Protein AF-A0A0V0JBL0-F1 (afdb_monomer_lite)

Radius of gyration: 22.4 Å; chains: 1; bounding box: 47×44×66 Å

Organism: Schistocephalus solidus (NCBI:txid70667)

Sequence (180 aa):
MFPPGEEKKLLSTQGHLPPDIRDRQFAFQDEDSDLPRCYCFDQFPGQAVFVPSGWYHEVLNLTDCVSINHNWINACNVTLVWNHLRQQLREVKTSTDDVKSTPGWAEACQDCLKAWEGWNYAEFFLLLKYVLLSRWMRLSGEGLREKLPQTALSSGAGLTSFRILELQVDTLLSDLAKGF

InterPro domains:
  IPR003347 JmjC domain [PF02373] (37-72)
  IPR003347 JmjC domain [PS51184] (1-89)
  IPR050910 JMJD6 family arginine demethylases/lysyl-hydroxylases [PTHR12480] (36-115)

pLDDT: mean 81.81, std 17.75, range [38.0, 98.25]

Secondary structure (DSSP, 8-state):
-B-TTGGGGG--TTSPPPS--TT---BPTT---SS-B----PPPTT------TT-B-----SSS----------TTTHHHHHHHHHHHHHHHHHHTGGGTTSTTHHHHHHHHHHHHHS--HHHHHHHHHHHHHHHHTTS-HHHHHHHS--------SSS-HHHHHHHHHHHHHHHHHT--

Foldseek 3Di:
DADAPLQQLQADPVRDHDPDCPPADADDPPDDDSHRHDDDDDDDPPDDDDDDPRDDDDDDDPDDDDDDDDDDDDPVCLVVVVVVLVVQLVVLCVVCVVVVVDPCVSVVSQVVSCVVVVHGPVRSVVVVVCCCCVPQVVDDPVRNVVPQPPDDDPPDDPPDPVVVVVVVVVVVVVVVVVVD

Structure (mmCIF, N/CA/C/O backbone):
data_AF-A0A0V0JBL0-F1
#
_entry.id   AF-A0A0V0JBL0-F1
#
loop_
_atom_site.group_PDB
_atom_site.id
_atom_site.type_symbol
_atom_site.label_atom_id
_atom_site.label_alt_id
_atom_site.label_comp_id
_atom_site.label_asym_id
_atom_site.label_entity_id
_atom_site.label_seq_id
_atom_site.pdbx_PDB_ins_code
_atom_site.Cartn_x
_atom_site.Cartn_y
_atom_site.Cartn_z
_atom_site.occupancy
_atom_site.B_iso_or_equiv
_atom_site.auth_seq_id
_atom_site.auth_comp_id
_atom_site.auth_asym_id
_atom_site.auth_atom_id
_atom_site.pdbx_PDB_model_num
ATOM 1 N N . MET A 1 1 ? 6.484 2.309 -13.687 1.00 92.38 1 MET A N 1
ATOM 2 C CA . MET A 1 1 ? 6.172 2.686 -12.288 1.00 92.38 1 MET A CA 1
ATOM 3 C C . MET A 1 1 ? 6.272 4.193 -12.120 1.00 92.38 1 MET A C 1
ATOM 5 O O . MET A 1 1 ? 7.112 4.812 -12.763 1.00 92.38 1 MET A O 1
ATOM 9 N N . PHE A 1 2 ? 5.417 4.771 -11.283 1.00 93.19 2 PHE A N 1
ATOM 10 C CA . PHE A 1 2 ? 5.211 6.212 -11.151 1.00 93.19 2 PHE A CA 1
ATOM 11 C C . PHE A 1 2 ? 5.554 6.665 -9.729 1.00 93.19 2 PHE A C 1
ATOM 13 O O . PHE A 1 2 ? 5.109 6.022 -8.770 1.00 93.19 2 PHE A O 1
ATOM 20 N N . PRO A 1 3 ? 6.317 7.761 -9.570 1.00 92.88 3 PRO A N 1
ATOM 21 C CA . PRO A 1 3 ? 6.453 8.426 -8.283 1.00 92.88 3 PRO A CA 1
ATOM 22 C C . PRO A 1 3 ? 5.082 8.799 -7.703 1.00 92.88 3 PRO A C 1
ATOM 24 O O . PRO A 1 3 ? 4.169 9.094 -8.476 1.00 92.88 3 PRO A O 1
ATOM 27 N N . PRO A 1 4 ? 4.932 8.855 -6.368 1.00 92.69 4 PRO A N 1
ATOM 28 C CA . PRO A 1 4 ? 3.658 9.183 -5.746 1.00 92.69 4 PRO A CA 1
ATOM 29 C C . PRO A 1 4 ? 3.120 10.527 -6.247 1.00 92.69 4 PRO A C 1
ATOM 31 O O . PRO A 1 4 ? 3.785 11.556 -6.123 1.00 92.69 4 PRO A O 1
ATOM 34 N N . GLY A 1 5 ? 1.903 10.519 -6.780 1.00 90.69 5 GLY A N 1
ATOM 35 C CA . GLY A 1 5 ? 1.223 11.675 -7.350 1.00 90.69 5 GLY A CA 1
ATOM 36 C C . GLY A 1 5 ? 1.312 11.776 -8.873 1.00 90.69 5 GLY A C 1
ATOM 37 O O . GLY A 1 5 ? 0.419 12.383 -9.463 1.00 90.69 5 GLY A O 1
ATOM 38 N N . GLU A 1 6 ? 2.307 11.168 -9.526 1.00 91.75 6 GLU A N 1
ATOM 39 C CA . GLU A 1 6 ? 2.413 11.185 -10.994 1.00 91.75 6 GLU A CA 1
ATOM 40 C C . GLU A 1 6 ? 1.304 10.355 -11.647 1.00 91.75 6 GLU A C 1
ATOM 42 O O . GLU A 1 6 ? 0.813 10.713 -12.716 1.00 91.75 6 GLU A O 1
ATOM 47 N N . GLU A 1 7 ? 0.814 9.312 -10.971 1.00 91.56 7 GLU A N 1
ATOM 48 C CA . GLU A 1 7 ? -0.339 8.535 -11.427 1.00 91.56 7 GLU A CA 1
ATOM 49 C C . GLU A 1 7 ? -1.605 9.386 -11.569 1.00 91.56 7 GLU A C 1
ATOM 51 O O . GLU A 1 7 ? -2.472 9.078 -12.383 1.00 91.56 7 GLU A O 1
ATOM 56 N N . LYS A 1 8 ? -1.714 10.506 -10.842 1.00 91.38 8 LYS A N 1
ATOM 57 C CA . LYS A 1 8 ? -2.891 11.382 -10.919 1.00 91.38 8 LYS A CA 1
ATOM 58 C C . LYS A 1 8 ? -3.041 12.043 -12.286 1.00 91.38 8 LYS A C 1
ATOM 60 O O . LYS A 1 8 ? -4.160 12.351 -12.684 1.00 91.38 8 LYS A O 1
ATOM 65 N N . LYS A 1 9 ? -1.942 12.213 -13.025 1.00 90.81 9 LYS A N 1
ATOM 66 C CA . LYS A 1 9 ? -1.955 12.725 -14.404 1.00 90.81 9 LYS A CA 1
ATOM 67 C C . LYS A 1 9 ? -2.540 11.712 -15.399 1.00 90.81 9 LYS A C 1
ATOM 69 O O . LYS A 1 9 ? -2.870 12.081 -16.520 1.00 90.81 9 LYS A O 1
ATOM 74 N N . LEU A 1 10 ? -2.693 10.443 -15.000 1.00 88.75 10 LEU A N 1
ATOM 75 C CA . LEU A 1 10 ? -3.352 9.405 -15.800 1.00 88.75 10 LEU A CA 1
ATOM 76 C C . LEU A 1 10 ? -4.866 9.345 -15.578 1.00 88.75 10 LEU A C 1
ATOM 78 O O . LEU A 1 10 ? -5.546 8.617 -16.302 1.00 88.75 10 LEU A O 1
ATOM 82 N N . LEU A 1 11 ? -5.401 10.055 -14.580 1.00 88.12 11 LEU A N 1
ATOM 83 C CA . LEU A 1 11 ? -6.817 9.968 -14.242 1.00 88.12 11 LEU A CA 1
ATOM 84 C C . LEU A 1 11 ? -7.680 10.434 -15.415 1.00 88.12 11 LEU A C 1
ATOM 86 O O . LEU A 1 11 ? -7.487 11.505 -15.989 1.00 88.12 11 LEU A O 1
ATOM 90 N N . SER A 1 12 ? -8.672 9.616 -15.751 1.00 82.50 12 SER A N 1
ATOM 91 C CA . SER A 1 12 ? -9.733 9.996 -16.678 1.00 82.50 12 SER A CA 1
ATOM 92 C C . SER A 1 12 ? -10.563 11.163 -16.129 1.00 82.50 12 SER A C 1
ATOM 94 O O . SER A 1 12 ? -10.520 11.484 -14.941 1.00 82.50 12 SER A O 1
ATOM 96 N N . THR A 1 13 ? -11.413 11.751 -16.973 1.00 78.94 13 THR A N 1
ATOM 97 C CA . THR A 1 13 ? -12.409 12.757 -16.552 1.00 78.94 13 THR A CA 1
ATOM 98 C C . THR A 1 13 ? -13.362 12.251 -15.465 1.00 78.94 13 THR A C 1
ATOM 100 O O . THR A 1 13 ? -13.964 13.051 -14.756 1.00 78.94 13 THR A O 1
ATOM 103 N N . GLN A 1 14 ? -13.485 10.930 -15.319 1.00 80.81 14 GLN A N 1
ATOM 104 C CA . GLN A 1 14 ? -14.286 10.254 -14.297 1.00 80.81 14 GLN A CA 1
ATOM 105 C C . GLN A 1 14 ? -13.482 9.941 -13.021 1.00 80.81 14 GLN A C 1
ATOM 107 O O . GLN A 1 14 ? -14.031 9.384 -12.079 1.00 80.81 14 GLN A O 1
ATOM 112 N N . GLY A 1 15 ? -12.191 10.292 -12.967 1.00 83.75 15 GLY A N 1
ATOM 113 C CA . GLY A 1 15 ? -11.337 10.087 -11.795 1.00 83.75 15 GLY A CA 1
ATOM 114 C C . GLY A 1 15 ? -10.809 8.660 -11.629 1.00 83.75 15 GLY A C 1
ATOM 115 O O . GLY A 1 15 ? -10.331 8.313 -10.553 1.00 83.75 15 GLY A O 1
ATOM 116 N N . HIS A 1 16 ? -10.879 7.830 -12.672 1.00 84.81 16 HIS A N 1
ATOM 117 C CA . HIS A 1 16 ? -10.327 6.473 -12.659 1.00 84.81 16 HIS A CA 1
ATOM 118 C C . HIS A 1 16 ? -8.987 6.405 -13.385 1.00 84.81 16 HIS A C 1
ATOM 120 O O . HIS A 1 16 ? -8.830 7.023 -14.444 1.00 84.81 16 HIS A O 1
ATOM 126 N N . LEU A 1 17 ? -8.058 5.621 -12.832 1.00 87.75 17 LEU A N 1
ATOM 127 C CA . LEU A 1 17 ? -6.836 5.220 -13.523 1.00 87.75 17 LEU A CA 1
ATOM 128 C C . LEU A 1 17 ? -7.190 4.288 -14.694 1.00 87.75 17 LEU A C 1
ATOM 130 O O . LEU A 1 17 ? -8.137 3.502 -14.580 1.00 87.75 17 LEU A O 1
ATOM 134 N N . PRO A 1 18 ? -6.471 4.370 -15.826 1.00 88.44 18 PRO A N 1
ATOM 135 C CA . PRO A 1 18 ? -6.646 3.421 -16.913 1.00 88.44 18 PRO A CA 1
ATOM 136 C C . PRO A 1 18 ? -6.241 2.012 -16.446 1.00 88.44 18 PRO A C 1
ATOM 138 O O . PRO A 1 18 ? -5.322 1.890 -15.644 1.00 88.44 18 PRO A O 1
ATOM 141 N N . PRO A 1 19 ? -6.893 0.951 -16.949 1.00 87.06 19 PRO A N 1
ATOM 142 C CA . PRO A 1 19 ? -6.541 -0.429 -16.602 1.00 87.06 19 PRO A CA 1
ATOM 143 C C . PRO A 1 19 ? -5.244 -0.916 -17.268 1.00 87.06 19 PRO A C 1
ATOM 145 O O . PRO A 1 19 ? -4.756 -1.990 -16.935 1.00 87.06 19 PRO A O 1
ATOM 148 N N . ASP A 1 20 ? -4.762 -0.175 -18.267 1.00 89.44 20 ASP A N 1
ATOM 149 C CA . ASP A 1 20 ? -3.563 -0.475 -19.036 1.00 89.44 20 ASP A CA 1
ATOM 150 C C . ASP A 1 20 ? -2.920 0.841 -19.482 1.00 89.44 20 ASP A C 1
ATOM 152 O O . ASP A 1 20 ? -3.574 1.710 -20.080 1.00 89.44 20 ASP A O 1
ATOM 156 N N . ILE A 1 21 ? -1.638 0.997 -19.169 1.00 89.50 21 ILE A N 1
ATOM 157 C CA . ILE A 1 21 ? -0.865 2.199 -19.485 1.00 89.50 21 ILE A CA 1
ATOM 158 C C . ILE A 1 21 ? -0.003 2.067 -20.749 1.00 89.50 21 ILE A C 1
ATOM 160 O O . ILE A 1 21 ? 0.692 3.023 -21.085 1.00 89.50 21 ILE A O 1
ATOM 164 N N . ARG A 1 22 ? -0.008 0.930 -21.458 1.00 86.44 22 ARG A N 1
ATOM 165 C CA . ARG A 1 22 ? 0.920 0.666 -22.580 1.00 86.44 22 ARG A CA 1
ATOM 166 C C . ARG A 1 22 ? 0.795 1.651 -23.741 1.00 86.44 22 ARG A C 1
ATOM 168 O O . ARG A 1 22 ? 1.807 2.029 -24.319 1.00 86.44 22 ARG A O 1
ATOM 175 N N . ASP A 1 23 ? -0.419 2.111 -24.032 1.00 85.56 23 ASP A N 1
ATOM 176 C CA . ASP A 1 23 ? -0.683 3.080 -25.106 1.00 85.56 23 ASP A CA 1
ATOM 177 C C . ASP A 1 23 ? -0.543 4.543 -24.643 1.00 85.56 23 ASP A C 1
ATOM 179 O O . ASP A 1 23 ? -0.917 5.479 -25.357 1.00 85.56 23 ASP A O 1
ATOM 183 N N . ARG A 1 24 ? -0.055 4.773 -23.416 1.00 86.25 24 ARG A N 1
ATOM 184 C CA . ARG A 1 24 ? 0.094 6.113 -22.841 1.00 86.25 24 ARG A CA 1
ATOM 185 C C . ARG A 1 24 ? 1.468 6.691 -23.145 1.00 86.25 24 ARG A C 1
ATOM 187 O O . ARG A 1 24 ? 2.474 5.993 -23.214 1.00 86.25 24 ARG A O 1
ATOM 194 N N . GLN A 1 25 ? 1.485 8.009 -23.304 1.00 87.12 25 GLN A N 1
ATOM 195 C CA . GLN A 1 25 ? 2.714 8.774 -23.455 1.00 87.12 25 GLN A CA 1
ATOM 196 C C . GLN A 1 25 ? 3.219 9.197 -22.078 1.00 87.12 25 GLN A C 1
ATOM 198 O O . GLN A 1 25 ? 2.433 9.578 -21.208 1.00 87.12 25 GLN A O 1
ATOM 203 N N . PHE A 1 26 ? 4.535 9.141 -21.902 1.00 89.00 26 PHE A N 1
ATOM 204 C CA . PHE A 1 26 ? 5.210 9.485 -20.657 1.00 89.00 26 PHE A CA 1
ATOM 205 C C . PHE A 1 26 ? 6.259 10.556 -20.918 1.00 89.00 26 PHE A C 1
ATOM 207 O O . PHE A 1 26 ? 6.844 10.605 -22.000 1.00 89.00 26 PHE A O 1
ATOM 214 N N . ALA A 1 27 ? 6.498 11.401 -19.919 1.00 85.31 27 ALA A N 1
ATOM 215 C CA . ALA A 1 27 ? 7.580 12.373 -19.979 1.00 85.31 27 ALA A CA 1
ATOM 216 C C . ALA A 1 27 ? 8.943 11.661 -19.942 1.00 85.31 27 ALA A C 1
ATOM 218 O O . ALA A 1 27 ? 9.126 10.703 -19.180 1.00 85.31 27 ALA A O 1
ATOM 219 N N . PHE A 1 28 ? 9.907 12.154 -20.726 1.00 71.38 28 PHE A N 1
ATOM 220 C CA . PHE A 1 28 ? 11.306 11.758 -20.582 1.00 71.38 28 PHE A CA 1
ATOM 221 C C . PHE A 1 28 ? 11.897 12.363 -19.298 1.00 71.38 28 PHE A C 1
ATOM 223 O O . PHE A 1 28 ? 11.389 13.347 -18.758 1.00 71.38 28 PHE A O 1
ATOM 230 N N . GLN A 1 29 ? 12.934 11.718 -18.758 1.00 68.75 29 GLN A N 1
ATOM 231 C CA . GLN A 1 29 ? 13.511 12.084 -17.461 1.00 68.75 29 GLN A CA 1
ATOM 232 C C . GLN A 1 29 ? 13.930 13.566 -17.434 1.00 68.75 29 GLN A C 1
ATOM 234 O O . GLN A 1 29 ? 14.603 14.037 -18.344 1.00 68.75 29 GLN A O 1
ATOM 239 N N . ASP A 1 30 ? 13.522 14.262 -16.369 1.00 68.56 30 ASP A N 1
ATOM 240 C CA . ASP A 1 30 ? 13.843 15.661 -16.039 1.00 68.56 30 ASP A CA 1
ATOM 241 C C . ASP A 1 30 ? 13.237 16.771 -16.923 1.00 68.56 30 ASP A C 1
ATOM 243 O O . ASP A 1 30 ? 13.569 17.942 -16.741 1.00 68.56 30 ASP A O 1
ATOM 247 N N . GLU A 1 31 ? 12.272 16.452 -17.791 1.00 69.75 31 GLU A N 1
ATOM 248 C CA . GLU A 1 31 ? 11.461 17.466 -18.479 1.00 69.75 31 GLU A CA 1
ATOM 249 C C . GLU A 1 31 ? 10.258 17.911 -17.629 1.00 69.75 31 GLU A C 1
ATOM 251 O O . GLU A 1 31 ? 9.577 17.094 -16.996 1.00 69.75 31 GLU A O 1
ATOM 256 N N . ASP A 1 32 ? 9.985 19.219 -17.618 1.00 75.75 32 ASP A N 1
ATOM 257 C CA . ASP A 1 32 ? 8.735 19.763 -17.082 1.00 75.75 32 ASP A CA 1
ATOM 258 C C . ASP A 1 32 ? 7.626 19.536 -18.118 1.00 75.75 32 ASP A C 1
ATOM 260 O O . ASP A 1 32 ? 7.669 20.079 -19.224 1.00 75.75 32 ASP A O 1
ATOM 264 N N . SER A 1 33 ? 6.685 18.648 -17.799 1.00 81.69 33 SER A N 1
ATOM 265 C CA . SER A 1 33 ? 5.665 18.166 -18.730 1.00 81.69 33 SER A CA 1
ATOM 266 C C . SER A 1 33 ? 4.367 17.815 -18.006 1.00 81.69 33 SER A C 1
ATOM 268 O O . SER A 1 33 ? 4.374 17.253 -16.903 1.00 81.69 33 SER A O 1
ATOM 270 N N . ASP A 1 34 ? 3.245 18.073 -18.682 1.00 85.06 34 ASP A N 1
ATOM 271 C CA . ASP A 1 34 ? 1.917 17.601 -18.276 1.00 85.06 34 ASP A CA 1
ATOM 272 C C . ASP A 1 34 ? 1.790 16.072 -18.378 1.00 85.06 34 ASP A C 1
ATOM 274 O O . ASP A 1 34 ? 0.897 15.475 -17.773 1.00 85.06 34 ASP A O 1
ATOM 278 N N . LEU A 1 35 ? 2.692 15.416 -19.118 1.00 88.31 35 LEU A N 1
ATOM 279 C CA . LEU A 1 35 ? 2.738 13.963 -19.190 1.00 88.31 35 LEU A CA 1
ATOM 280 C C . LEU A 1 35 ? 3.243 13.362 -17.866 1.00 88.31 35 LEU A C 1
ATOM 282 O O . LEU A 1 35 ? 4.118 13.927 -17.202 1.00 88.31 35 LEU A O 1
ATOM 286 N N . PRO A 1 36 ? 2.726 12.188 -17.470 1.00 89.69 36 PRO A N 1
ATOM 287 C CA . PRO A 1 36 ? 3.201 11.509 -16.278 1.00 89.69 36 PRO A CA 1
ATOM 288 C C . PRO A 1 36 ? 4.631 11.008 -16.456 1.00 89.69 36 PRO A C 1
ATOM 290 O O . PRO A 1 36 ? 4.981 10.394 -17.468 1.00 89.69 36 PRO A O 1
ATOM 293 N N . ARG A 1 37 ? 5.451 11.218 -15.429 1.00 90.25 37 ARG A N 1
ATOM 294 C CA . ARG A 1 37 ? 6.789 10.645 -15.329 1.00 90.25 37 ARG A CA 1
ATOM 295 C C . ARG A 1 37 ? 6.680 9.165 -14.980 1.00 90.25 37 ARG A C 1
ATOM 297 O O . ARG A 1 37 ? 6.244 8.805 -13.886 1.00 90.25 37 ARG A O 1
ATOM 304 N N . CYS A 1 38 ? 7.129 8.313 -15.895 1.00 90.69 38 CYS A N 1
ATOM 305 C CA . CYS A 1 38 ? 7.125 6.866 -15.722 1.00 90.69 38 CYS A CA 1
ATOM 306 C C . CYS A 1 38 ? 8.544 6.301 -15.815 1.00 90.69 38 CYS A C 1
ATOM 308 O O . CYS A 1 38 ? 9.293 6.608 -16.738 1.00 90.69 38 CYS A O 1
ATOM 310 N N . TYR A 1 39 ? 8.897 5.431 -14.873 1.00 90.31 39 TYR A N 1
ATOM 311 C CA . TYR A 1 39 ? 10.100 4.609 -14.935 1.00 90.31 39 TYR A CA 1
ATOM 312 C C . TYR A 1 39 ? 9.719 3.215 -15.437 1.00 90.31 39 TYR A C 1
ATOM 314 O O . TYR A 1 39 ? 9.019 2.475 -14.738 1.00 90.31 39 TYR A O 1
ATOM 322 N N . CYS A 1 40 ? 10.173 2.865 -16.639 1.00 91.44 40 CYS A N 1
ATOM 323 C CA . CYS A 1 40 ? 9.978 1.552 -17.254 1.00 91.44 40 CYS A CA 1
ATOM 324 C C . CYS A 1 40 ? 11.311 0.806 -17.298 1.00 91.44 40 CYS A C 1
ATOM 326 O O . CYS A 1 40 ? 12.325 1.378 -17.695 1.00 91.44 40 CYS A O 1
ATOM 328 N N . PHE A 1 41 ? 11.311 -0.457 -16.886 1.00 92.94 41 PHE A N 1
ATOM 329 C CA . PHE A 1 41 ? 12.485 -1.320 -16.939 1.00 92.94 41 PHE A CA 1
ATOM 330 C C . PHE A 1 41 ? 12.056 -2.786 -16.999 1.00 92.94 41 PHE A C 1
ATOM 332 O O . PHE A 1 41 ? 11.010 -3.152 -16.458 1.00 92.94 41 PHE A O 1
ATOM 339 N N . ASP A 1 42 ? 12.905 -3.611 -17.603 1.00 95.81 42 ASP A N 1
ATOM 340 C CA . ASP A 1 42 ? 12.737 -5.060 -17.623 1.00 95.81 42 ASP A CA 1
ATOM 341 C C . ASP A 1 42 ? 13.443 -5.672 -16.409 1.00 95.81 42 ASP A C 1
ATOM 343 O O . ASP A 1 42 ? 14.605 -5.363 -16.129 1.00 95.81 42 ASP A O 1
ATOM 347 N N . GLN A 1 43 ? 12.744 -6.544 -15.682 1.00 96.12 43 GLN A N 1
ATOM 348 C CA . GLN A 1 43 ? 13.325 -7.327 -14.593 1.00 96.12 43 GLN A CA 1
ATOM 349 C C . GLN A 1 43 ? 13.730 -8.711 -15.112 1.00 96.12 43 GLN A C 1
ATOM 351 O O . GLN A 1 43 ? 12.886 -9.504 -15.525 1.00 96.12 43 GLN A O 1
ATOM 356 N N . PHE A 1 44 ? 15.021 -9.026 -15.039 1.00 96.62 44 PHE A N 1
ATOM 357 C CA . PHE A 1 44 ? 15.575 -10.318 -15.448 1.00 96.62 44 PHE A CA 1
ATOM 358 C C . PHE A 1 44 ? 15.666 -11.317 -14.277 1.00 96.62 44 PHE A C 1
ATOM 360 O O . PHE A 1 44 ? 15.694 -10.909 -13.110 1.00 96.62 44 PHE A O 1
ATOM 367 N N . PRO A 1 45 ? 15.762 -12.636 -14.551 1.00 97.00 45 PRO A N 1
ATOM 368 C CA . PRO A 1 45 ? 15.933 -13.649 -13.512 1.00 97.00 45 PRO A CA 1
ATOM 369 C C . PRO A 1 45 ? 17.107 -13.352 -12.569 1.00 97.00 45 PRO A C 1
ATOM 371 O O . PRO A 1 45 ? 18.204 -13.007 -13.004 1.00 97.00 45 PRO A O 1
ATOM 374 N N . GLY A 1 46 ? 16.871 -13.500 -11.264 1.00 96.75 46 GLY A N 1
ATOM 375 C CA . GLY A 1 46 ? 17.858 -13.215 -10.215 1.00 96.75 46 GLY A CA 1
ATOM 376 C C . GLY A 1 46 ? 17.952 -11.742 -9.797 1.00 96.75 46 GLY A C 1
ATOM 377 O O . GLY A 1 46 ? 18.630 -11.445 -8.815 1.00 96.75 46 GLY A O 1
ATOM 378 N N . GLN A 1 47 ? 17.264 -10.821 -10.478 1.00 96.94 47 GLN A N 1
ATOM 379 C CA . GLN A 1 47 ? 17.196 -9.418 -10.068 1.00 96.94 47 GLN A CA 1
ATOM 380 C C . GLN A 1 47 ? 16.095 -9.181 -9.032 1.00 96.94 47 GLN A C 1
ATOM 382 O O . GLN A 1 47 ? 15.022 -9.786 -9.082 1.00 96.94 47 GLN A O 1
ATOM 387 N N . ALA A 1 48 ? 16.345 -8.237 -8.128 1.00 95.38 48 ALA A N 1
ATOM 388 C CA . ALA A 1 48 ? 15.375 -7.767 -7.149 1.00 95.38 48 ALA A CA 1
ATOM 389 C C . ALA A 1 48 ? 14.978 -6.320 -7.446 1.00 95.38 48 ALA A C 1
ATOM 391 O O . ALA A 1 48 ? 15.813 -5.498 -7.821 1.00 95.38 48 ALA A O 1
ATOM 392 N N . VAL A 1 49 ? 13.702 -6.015 -7.227 1.00 95.31 49 VAL A N 1
ATOM 393 C CA . VAL A 1 49 ? 13.141 -4.671 -7.361 1.00 95.31 49 VAL A CA 1
ATOM 394 C C . VAL A 1 49 ? 12.587 -4.261 -6.008 1.00 95.31 49 VAL A C 1
ATOM 396 O O . VAL A 1 49 ? 11.819 -5.000 -5.394 1.00 95.31 49 VAL A O 1
ATOM 399 N N . PHE A 1 50 ? 12.963 -3.071 -5.551 1.00 94.88 50 PHE A N 1
ATOM 400 C CA . PHE A 1 50 ? 12.336 -2.440 -4.400 1.00 94.88 50 PHE A CA 1
ATOM 401 C C . PHE A 1 50 ? 11.351 -1.377 -4.884 1.00 94.88 50 PHE A C 1
ATOM 403 O O . PHE A 1 50 ? 11.752 -0.432 -5.560 1.00 94.88 50 PHE A O 1
ATOM 410 N N . VAL A 1 51 ? 10.077 -1.525 -4.517 1.00 94.88 51 VAL A N 1
ATOM 411 C CA . VAL A 1 51 ? 9.036 -0.528 -4.793 1.00 94.88 51 VAL A CA 1
ATOM 412 C C . VAL A 1 51 ? 8.825 0.316 -3.533 1.00 94.88 51 VAL A C 1
ATOM 414 O O . VAL A 1 51 ? 8.375 -0.221 -2.515 1.00 94.88 51 VAL A O 1
ATOM 417 N N . PRO A 1 52 ? 9.152 1.622 -3.544 1.00 93.38 52 PRO A N 1
ATOM 418 C CA . PRO A 1 52 ? 8.947 2.465 -2.373 1.00 93.38 52 PRO A CA 1
ATOM 419 C 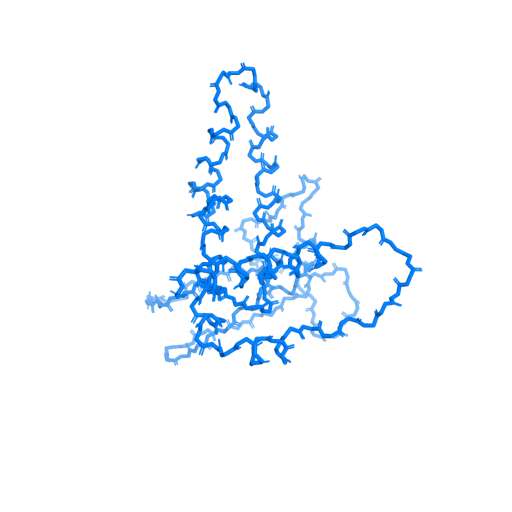C . PRO A 1 52 ? 7.455 2.663 -2.065 1.00 93.38 52 PRO A C 1
ATOM 421 O O . PRO A 1 52 ? 6.596 2.589 -2.945 1.00 93.38 52 PRO A O 1
ATOM 424 N N . SER A 1 53 ? 7.131 2.955 -0.802 1.00 92.44 53 SER A N 1
ATOM 425 C CA . SER A 1 53 ? 5.741 3.180 -0.385 1.00 92.44 53 SER A CA 1
ATOM 426 C C . SER A 1 53 ? 5.083 4.313 -1.184 1.00 92.44 53 SER A C 1
ATOM 428 O O . SER A 1 53 ? 5.668 5.381 -1.356 1.00 92.44 53 SER A O 1
ATOM 430 N N . GLY A 1 54 ? 3.849 4.078 -1.638 1.00 90.56 54 GLY A N 1
ATOM 431 C CA . GLY A 1 54 ? 3.045 5.049 -2.387 1.00 90.56 54 GLY A CA 1
ATOM 432 C C . GLY A 1 54 ? 3.304 5.093 -3.895 1.00 90.56 54 GLY A C 1
ATOM 433 O O . GLY A 1 54 ? 2.661 5.882 -4.576 1.00 90.56 54 GLY A O 1
ATOM 434 N N . TRP A 1 55 ? 4.219 4.279 -4.428 1.00 94.25 55 TRP A N 1
ATOM 435 C CA . TRP A 1 55 ? 4.467 4.220 -5.869 1.00 94.25 55 TRP A CA 1
ATOM 436 C C . TRP A 1 55 ? 3.407 3.384 -6.587 1.00 94.25 55 TRP A C 1
ATOM 438 O O . TRP A 1 55 ? 3.262 2.184 -6.331 1.00 94.25 55 TRP A O 1
ATOM 448 N N . TYR A 1 56 ? 2.714 4.003 -7.539 1.00 93.44 56 TYR A N 1
ATOM 449 C CA . TYR A 1 56 ? 1.819 3.289 -8.442 1.00 93.44 56 TYR A CA 1
ATOM 450 C C . TYR A 1 56 ? 2.632 2.529 -9.498 1.00 93.44 56 TYR A C 1
ATOM 452 O O . TYR A 1 56 ? 3.616 3.036 -10.046 1.00 93.44 56 TYR A O 1
ATOM 460 N N . HIS A 1 57 ? 2.258 1.286 -9.781 1.00 93.75 57 HIS A N 1
ATOM 461 C CA . HIS A 1 57 ? 2.987 0.450 -10.726 1.00 93.75 57 HIS A CA 1
ATOM 462 C C . HIS A 1 57 ? 2.090 -0.618 -11.346 1.00 93.75 57 HIS A C 1
ATOM 464 O O . HIS A 1 57 ? 1.190 -1.143 -10.699 1.00 93.75 57 HIS A O 1
ATOM 470 N N . GLU A 1 58 ? 2.398 -0.952 -12.596 1.00 93.81 58 GLU A N 1
ATOM 471 C CA . GLU A 1 58 ? 1.846 -2.093 -13.319 1.00 93.81 58 GLU A CA 1
ATOM 472 C C . GLU A 1 58 ? 2.990 -3.044 -13.677 1.00 93.81 58 GLU A C 1
ATOM 474 O O . GLU A 1 58 ? 4.141 -2.617 -13.820 1.00 93.81 58 GLU A O 1
ATOM 479 N N . VAL A 1 59 ? 2.673 -4.333 -13.799 1.00 93.69 59 VAL A N 1
ATOM 480 C CA . VAL A 1 59 ? 3.630 -5.391 -14.137 1.00 93.69 59 VAL A CA 1
ATOM 481 C C . VAL A 1 59 ? 3.115 -6.141 -15.358 1.00 93.69 59 VAL A C 1
ATOM 483 O O . VAL A 1 59 ? 1.965 -6.576 -15.382 1.00 93.69 59 VAL A O 1
ATOM 486 N N . LEU A 1 60 ? 3.986 -6.315 -16.351 1.00 93.00 60 LEU A N 1
ATOM 487 C CA . LEU A 1 60 ? 3.732 -7.126 -17.535 1.00 93.00 60 LEU A CA 1
ATOM 488 C C . LEU A 1 60 ? 4.729 -8.287 -17.577 1.00 93.00 60 LEU A C 1
ATOM 490 O O . LEU A 1 60 ? 5.938 -8.066 -17.614 1.00 93.00 60 LEU A O 1
ATOM 494 N N . ASN A 1 61 ? 4.222 -9.518 -17.627 1.00 95.00 61 ASN A N 1
ATOM 495 C CA . ASN A 1 61 ? 5.055 -10.698 -17.842 1.00 95.00 61 ASN A CA 1
ATOM 496 C C . ASN A 1 61 ? 5.357 -10.828 -19.341 1.00 95.00 61 ASN A C 1
ATOM 498 O O . ASN A 1 61 ? 4.460 -11.118 -20.132 1.00 95.00 61 ASN A O 1
ATOM 502 N N . LEU A 1 62 ? 6.611 -10.588 -19.733 1.00 94.69 62 LEU A N 1
ATOM 503 C CA . LEU A 1 62 ? 7.053 -10.658 -21.134 1.00 94.69 62 LEU A CA 1
ATOM 504 C C . LEU A 1 62 ? 7.279 -12.099 -21.621 1.00 94.69 62 LEU A C 1
ATOM 506 O O . LEU A 1 62 ? 7.218 -12.371 -22.818 1.00 94.69 62 LEU A O 1
ATOM 510 N N . THR A 1 63 ? 7.548 -13.015 -20.693 1.00 95.81 63 THR A N 1
ATOM 511 C CA . THR A 1 63 ? 7.775 -14.447 -20.921 1.00 95.81 63 THR A CA 1
ATOM 512 C C . THR A 1 63 ? 7.202 -15.248 -19.749 1.00 95.81 63 THR A C 1
ATOM 514 O O . THR A 1 63 ? 6.772 -14.670 -18.747 1.00 95.81 63 THR A O 1
ATOM 517 N N . ASP A 1 64 ? 7.215 -16.581 -19.848 1.00 96.94 64 ASP A N 1
ATOM 518 C CA . ASP A 1 64 ? 6.888 -17.452 -18.717 1.00 96.94 64 ASP A CA 1
ATOM 519 C C . ASP A 1 64 ? 7.844 -17.179 -17.549 1.00 96.94 64 ASP A C 1
ATOM 521 O O . ASP A 1 64 ? 9.059 -17.374 -17.648 1.00 96.94 64 ASP A O 1
ATOM 525 N N . CYS A 1 65 ? 7.293 -16.716 -16.428 1.00 95.62 65 CYS A N 1
ATOM 526 C CA . CYS A 1 65 ? 8.076 -16.299 -15.274 1.00 95.62 65 CYS A CA 1
ATOM 527 C C . CYS A 1 65 ? 7.394 -16.648 -13.949 1.00 95.62 65 CYS A C 1
ATOM 529 O O . CYS A 1 65 ? 6.168 -16.670 -13.837 1.00 95.62 65 CYS A O 1
ATOM 531 N N . VAL A 1 66 ? 8.215 -16.848 -12.918 1.00 95.19 66 VAL A N 1
ATOM 532 C CA . VAL A 1 66 ? 7.785 -16.941 -11.520 1.00 95.19 66 VAL A CA 1
ATOM 533 C C . VAL A 1 66 ? 8.503 -15.852 -10.739 1.00 95.19 66 VAL A C 1
ATOM 535 O O . VAL A 1 66 ? 9.724 -15.723 -10.833 1.00 95.19 66 VAL A O 1
ATOM 538 N N . SER A 1 67 ? 7.752 -15.087 -9.952 1.00 94.81 67 SER A N 1
ATOM 539 C CA . SER A 1 67 ? 8.295 -14.094 -9.030 1.00 94.81 67 SER A CA 1
ATOM 540 C C . SER A 1 67 ? 7.897 -14.422 -7.593 1.00 94.81 67 SER A C 1
ATOM 542 O O . SER A 1 67 ? 6.827 -14.969 -7.328 1.00 94.81 67 SER A O 1
ATOM 544 N N . ILE A 1 68 ? 8.785 -14.092 -6.655 1.00 94.75 68 ILE A N 1
ATOM 545 C CA . ILE A 1 68 ? 8.496 -14.107 -5.221 1.00 94.75 68 ILE A CA 1
ATOM 546 C C . ILE A 1 68 ? 8.476 -12.648 -4.780 1.00 94.75 68 ILE A C 1
ATOM 548 O O . ILE A 1 68 ? 9.467 -11.939 -4.951 1.00 94.75 68 ILE A O 1
ATOM 552 N N . ASN A 1 69 ? 7.350 -12.199 -4.229 1.00 93.81 69 ASN A N 1
ATOM 553 C CA . ASN A 1 69 ? 7.176 -10.838 -3.737 1.00 93.81 69 ASN A CA 1
ATOM 554 C C . ASN A 1 69 ? 6.748 -10.841 -2.267 1.00 93.81 69 ASN A C 1
ATOM 556 O O . ASN A 1 69 ? 6.199 -11.820 -1.757 1.00 93.81 69 ASN A O 1
ATOM 560 N N . HIS A 1 70 ? 7.026 -9.737 -1.577 1.00 91.44 70 HIS A N 1
ATOM 561 C CA . HIS A 1 70 ? 6.489 -9.508 -0.248 1.00 91.44 70 HIS A CA 1
ATOM 562 C C . HIS A 1 70 ? 6.332 -8.014 0.020 1.00 91.44 70 HIS A C 1
ATOM 564 O O . HIS A 1 70 ? 7.233 -7.226 -0.265 1.00 91.44 70 HIS A O 1
ATOM 570 N N . ASN A 1 71 ? 5.198 -7.644 0.609 1.00 90.38 71 ASN A N 1
ATOM 571 C CA . ASN A 1 71 ? 4.981 -6.313 1.156 1.00 90.38 71 ASN A CA 1
ATOM 572 C C . ASN A 1 71 ? 5.410 -6.314 2.623 1.00 90.38 71 ASN A C 1
ATOM 574 O O . ASN A 1 71 ? 5.075 -7.232 3.369 1.00 90.38 71 ASN A O 1
ATOM 578 N N . TRP A 1 72 ? 6.123 -5.275 3.055 1.00 90.56 72 TRP A N 1
ATOM 579 C CA . TRP A 1 72 ? 6.493 -5.101 4.457 1.00 90.56 72 TRP A CA 1
ATOM 580 C C . TRP A 1 72 ? 6.099 -3.724 4.983 1.00 90.56 72 TRP A C 1
ATOM 582 O O . TRP A 1 72 ? 5.889 -2.769 4.231 1.00 90.56 72 TRP A O 1
ATOM 592 N N . ILE A 1 73 ? 6.069 -3.605 6.307 1.00 90.38 73 ILE A N 1
ATOM 593 C CA . ILE A 1 73 ? 5.938 -2.325 6.999 1.00 90.38 73 ILE A CA 1
ATOM 594 C C . ILE A 1 73 ? 7.091 -2.153 7.988 1.00 90.38 73 ILE A C 1
ATOM 596 O O . ILE A 1 73 ? 7.632 -3.124 8.519 1.00 90.38 73 ILE A O 1
ATOM 600 N N . ASN A 1 74 ? 7.478 -0.910 8.250 1.00 90.19 74 ASN A N 1
ATOM 601 C CA . ASN A 1 74 ? 8.498 -0.563 9.229 1.00 90.19 74 ASN A CA 1
ATOM 602 C C . ASN A 1 74 ? 8.175 0.782 9.906 1.00 90.19 74 ASN A C 1
ATOM 604 O O . ASN A 1 74 ? 7.158 1.417 9.636 1.00 90.19 74 ASN A O 1
ATOM 608 N N . ALA A 1 75 ? 9.046 1.223 10.816 1.00 88.12 75 ALA A N 1
ATOM 609 C CA . ALA A 1 75 ? 8.827 2.459 11.567 1.00 88.12 75 ALA A CA 1
ATOM 610 C C . ALA A 1 75 ? 8.780 3.715 10.675 1.00 88.12 75 ALA A C 1
ATOM 612 O O . ALA A 1 75 ? 8.104 4.676 11.025 1.00 88.12 75 ALA A O 1
ATOM 613 N N . CYS A 1 76 ? 9.453 3.708 9.522 1.00 89.75 76 CYS A N 1
ATOM 614 C CA . CYS A 1 76 ? 9.517 4.854 8.618 1.00 89.75 76 CYS A CA 1
ATOM 615 C C . CYS A 1 76 ? 8.234 5.032 7.793 1.00 89.75 76 CYS A C 1
ATOM 617 O O . CYS A 1 76 ? 7.948 6.144 7.363 1.00 89.75 76 CYS A O 1
ATOM 619 N N . ASN A 1 77 ? 7.459 3.964 7.567 1.00 92.00 77 ASN A N 1
ATOM 620 C CA . ASN A 1 77 ? 6.240 4.019 6.752 1.00 92.00 77 ASN A CA 1
ATOM 621 C C . ASN A 1 77 ? 4.942 3.737 7.528 1.00 92.00 77 ASN A C 1
ATOM 623 O O . ASN A 1 77 ? 3.863 3.806 6.944 1.00 92.00 77 ASN A O 1
ATOM 627 N N . VAL A 1 78 ? 5.012 3.499 8.842 1.00 92.56 78 VAL A N 1
ATOM 628 C CA . VAL A 1 78 ? 3.838 3.200 9.683 1.00 92.56 78 VAL A CA 1
ATOM 629 C C . VAL A 1 78 ? 2.733 4.261 9.588 1.00 92.56 78 VAL A C 1
ATOM 631 O O . VAL A 1 78 ? 1.551 3.927 9.542 1.00 92.56 78 VAL A O 1
ATOM 634 N N . THR A 1 79 ? 3.101 5.541 9.487 1.00 92.75 79 THR A N 1
ATOM 635 C CA . THR A 1 79 ? 2.140 6.644 9.332 1.00 92.75 79 THR A CA 1
ATOM 636 C C . THR A 1 79 ? 1.425 6.591 7.982 1.00 92.75 79 THR A C 1
ATOM 638 O O . THR A 1 79 ? 0.240 6.909 7.907 1.00 92.75 79 THR A O 1
ATOM 641 N N . LEU A 1 80 ? 2.115 6.159 6.920 1.00 92.38 80 LEU A N 1
ATOM 642 C CA . LEU A 1 80 ? 1.507 5.982 5.600 1.00 92.38 80 LEU A CA 1
ATOM 643 C C . LEU A 1 80 ? 0.475 4.855 5.636 1.00 92.38 80 LEU A C 1
ATOM 645 O O . LEU A 1 80 ? -0.635 5.042 5.150 1.00 92.38 80 LEU A O 1
ATOM 649 N N . VAL A 1 81 ? 0.801 3.739 6.295 1.00 93.50 81 VAL A N 1
ATOM 650 C CA . VAL A 1 81 ? -0.127 2.613 6.491 1.00 93.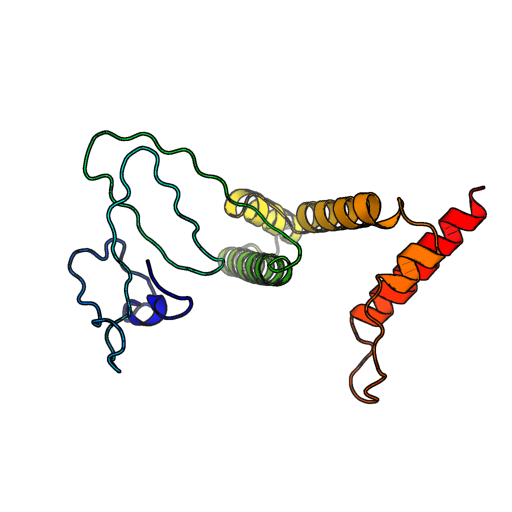50 81 VAL A CA 1
ATOM 651 C C . VAL A 1 81 ? -1.364 3.054 7.274 1.00 93.50 81 VAL A C 1
ATOM 653 O O . VAL A 1 81 ? -2.486 2.761 6.876 1.00 93.50 81 VAL A O 1
ATOM 656 N N . TRP A 1 82 ? -1.185 3.821 8.354 1.00 95.25 82 TRP A N 1
ATOM 657 C CA . TRP A 1 82 ? -2.309 4.355 9.123 1.00 95.25 82 TRP A CA 1
ATOM 658 C C . TRP A 1 82 ? -3.212 5.268 8.286 1.00 95.25 82 TRP A C 1
ATOM 660 O O . TRP A 1 82 ? -4.436 5.146 8.326 1.00 95.25 82 TRP A O 1
ATOM 670 N N . ASN A 1 83 ? -2.620 6.181 7.516 1.00 94.19 83 ASN A N 1
ATOM 671 C CA . ASN A 1 83 ? -3.378 7.077 6.648 1.00 94.19 83 ASN A CA 1
ATOM 672 C C . ASN A 1 83 ? -4.131 6.307 5.556 1.00 94.19 83 ASN A C 1
ATOM 674 O O . ASN A 1 83 ? -5.285 6.637 5.284 1.00 94.19 83 ASN A O 1
ATOM 678 N N . HIS A 1 84 ? -3.511 5.268 4.992 1.00 93.56 84 HIS A N 1
ATOM 679 C CA . HIS A 1 84 ? -4.131 4.367 4.023 1.00 93.56 84 HIS A CA 1
ATOM 680 C C . HIS A 1 84 ? -5.341 3.647 4.624 1.00 93.56 84 HIS A C 1
ATOM 682 O O . HIS A 1 84 ? -6.455 3.840 4.148 1.00 93.56 84 HIS A O 1
ATOM 688 N N . LEU A 1 85 ? -5.173 2.946 5.752 1.00 95.50 85 LEU A N 1
ATOM 689 C CA . LEU A 1 85 ? -6.277 2.264 6.442 1.00 95.50 85 LEU A CA 1
ATOM 690 C C . LEU A 1 85 ? -7.416 3.227 6.809 1.00 95.50 85 LEU A C 1
ATOM 692 O O . LEU A 1 85 ? -8.592 2.873 6.712 1.00 95.50 85 LEU A O 1
ATOM 696 N N . ARG A 1 86 ? -7.092 4.469 7.197 1.00 97.56 86 ARG A N 1
ATOM 697 C CA . ARG A 1 86 ? -8.102 5.506 7.455 1.00 97.56 86 ARG A CA 1
ATOM 698 C C . ARG A 1 86 ? -8.900 5.896 6.233 1.00 97.56 86 ARG A C 1
ATOM 700 O O . ARG A 1 86 ? -10.100 6.137 6.359 1.00 97.56 86 ARG A O 1
ATOM 707 N N . GLN A 1 87 ? -8.234 6.030 5.097 1.00 96.00 87 GLN A N 1
ATOM 708 C CA . GLN A 1 87 ? -8.892 6.361 3.849 1.00 96.00 87 GLN A CA 1
ATOM 709 C C . GLN A 1 87 ? -9.775 5.199 3.384 1.00 96.00 87 GLN A C 1
ATOM 711 O O . GLN A 1 87 ? -10.948 5.408 3.097 1.00 96.00 87 GLN A O 1
ATOM 716 N N . GLN A 1 88 ? -9.266 3.974 3.461 1.00 96.75 88 GLN A N 1
ATOM 717 C CA . GLN A 1 88 ? -9.993 2.767 3.072 1.00 96.75 88 GLN A CA 1
ATOM 718 C C . GLN A 1 88 ? -11.226 2.523 3.944 1.00 96.75 88 GLN A C 1
ATOM 720 O O . GLN A 1 88 ? -12.310 2.265 3.431 1.00 96.75 88 GLN A O 1
ATOM 725 N N . LEU A 1 89 ? -11.138 2.736 5.262 1.00 97.75 89 LEU A N 1
ATOM 726 C CA . LEU A 1 89 ? -12.324 2.645 6.118 1.00 97.75 89 LEU A CA 1
ATOM 727 C C . LEU A 1 89 ? -13.379 3.703 5.768 1.00 97.75 89 LEU A C 1
ATOM 729 O O . LEU A 1 89 ? -14.573 3.455 5.924 1.00 97.75 89 LEU A O 1
ATOM 733 N N . ARG A 1 90 ? -12.964 4.903 5.342 1.00 97.81 90 ARG A N 1
ATOM 734 C CA . ARG A 1 90 ? -13.913 5.926 4.880 1.00 97.81 90 ARG A CA 1
ATOM 735 C C . ARG A 1 90 ? -14.595 5.484 3.597 1.00 97.81 90 ARG A C 1
ATOM 737 O O . ARG A 1 90 ? -15.805 5.620 3.521 1.00 97.81 90 ARG A O 1
ATOM 744 N N . GLU A 1 91 ? -13.848 4.929 2.650 1.00 97.19 91 GLU A N 1
ATOM 745 C CA . GLU A 1 91 ? -14.392 4.415 1.390 1.00 97.19 91 GLU A CA 1
ATOM 746 C C . GLU A 1 91 ? -15.393 3.285 1.632 1.00 97.19 91 GLU A C 1
ATOM 748 O O . GLU A 1 91 ? -16.511 3.365 1.130 1.00 97.19 91 GLU A O 1
ATOM 753 N N . VAL A 1 92 ? -15.063 2.319 2.497 1.00 97.56 92 VAL A N 1
ATOM 754 C CA . VAL A 1 92 ? -15.990 1.257 2.929 1.00 97.56 92 VAL A CA 1
ATOM 755 C C . VAL A 1 92 ? -17.260 1.837 3.556 1.00 97.56 92 VAL A C 1
ATOM 757 O O . VAL A 1 92 ? -18.369 1.401 3.260 1.00 97.56 92 VAL A O 1
ATOM 760 N N . LYS A 1 93 ? -17.129 2.846 4.421 1.00 97.75 93 LYS A N 1
ATOM 761 C CA . LYS A 1 93 ? -18.290 3.496 5.044 1.00 97.75 93 LYS A CA 1
ATOM 762 C C . LYS A 1 93 ? -19.133 4.267 4.037 1.00 97.75 93 LYS A C 1
ATOM 764 O O . LYS A 1 93 ? -20.349 4.270 4.149 1.00 97.75 93 LYS A O 1
ATOM 769 N N . THR A 1 94 ? -18.506 4.931 3.074 1.00 97.75 94 THR A N 1
ATOM 770 C CA . THR A 1 94 ? -19.212 5.662 2.020 1.00 97.75 94 THR A CA 1
ATOM 771 C C . THR A 1 94 ? -19.930 4.706 1.072 1.00 97.75 94 THR A C 1
ATOM 773 O O . THR A 1 94 ? -21.062 4.987 0.693 1.00 97.75 94 THR A O 1
ATOM 776 N N . SER A 1 95 ? -19.322 3.571 0.721 1.00 96.81 95 SER A N 1
ATOM 777 C CA . SER A 1 95 ? -19.934 2.584 -0.175 1.00 96.81 95 SER A CA 1
ATOM 778 C C . SER A 1 95 ? -21.072 1.787 0.464 1.00 96.81 95 SER A C 1
ATOM 780 O O . SER A 1 95 ? -21.852 1.182 -0.260 1.00 96.81 95 SER A O 1
ATOM 782 N N . THR A 1 96 ? -21.176 1.804 1.796 1.00 96.81 96 THR A N 1
ATOM 783 C CA . THR A 1 96 ? -22.207 1.099 2.576 1.00 96.81 96 THR A CA 1
ATOM 784 C C . THR A 1 96 ? -23.124 2.052 3.351 1.00 96.81 96 THR A C 1
ATOM 786 O O . THR A 1 96 ? -23.788 1.644 4.309 1.00 96.81 96 THR A O 1
ATOM 789 N N . ASP A 1 97 ? -23.141 3.342 2.996 1.00 97.06 97 ASP A N 1
ATOM 790 C CA . ASP A 1 97 ? -23.919 4.361 3.719 1.00 97.06 97 ASP A CA 1
ATOM 791 C C . ASP A 1 97 ? -25.438 4.121 3.602 1.00 97.06 97 ASP A C 1
ATOM 793 O O . ASP A 1 97 ? -26.191 4.455 4.517 1.00 97.06 97 ASP A O 1
ATOM 797 N N . ASP A 1 98 ? -25.883 3.449 2.536 1.00 97.75 98 ASP A N 1
ATOM 798 C CA . ASP A 1 98 ? -27.270 3.041 2.287 1.00 97.75 98 ASP A CA 1
ATOM 799 C C . ASP A 1 98 ? -27.834 2.089 3.358 1.00 97.75 98 ASP A C 1
ATOM 801 O O . ASP A 1 98 ? -29.032 2.112 3.642 1.00 97.75 98 ASP A O 1
ATOM 805 N N . VAL A 1 99 ? -26.971 1.302 4.006 1.00 97.25 99 VAL A N 1
ATOM 806 C CA . VAL A 1 99 ? -27.338 0.330 5.052 1.00 97.25 99 VAL A CA 1
ATOM 807 C C . VAL A 1 99 ? -26.838 0.712 6.448 1.00 97.25 99 VAL A C 1
ATOM 809 O O . VAL A 1 99 ? -26.865 -0.106 7.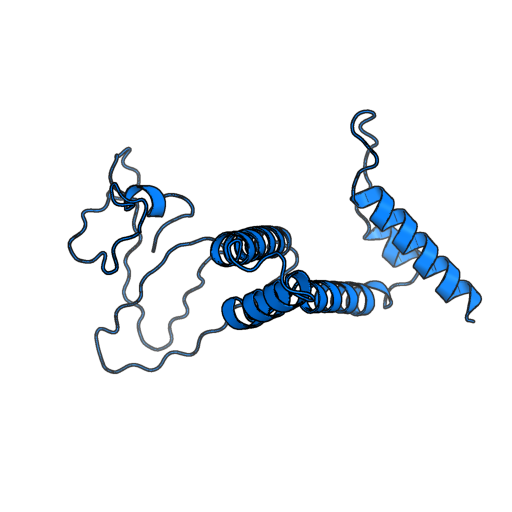370 1.00 97.25 99 VAL A O 1
ATOM 812 N N . LYS A 1 100 ? -26.423 1.964 6.650 1.00 97.00 100 LYS A N 1
ATOM 813 C CA . LYS A 1 100 ? -25.821 2.462 7.900 1.00 97.00 100 LYS A CA 1
ATOM 814 C C . LYS A 1 100 ? -26.685 2.333 9.155 1.00 97.00 100 LYS A C 1
ATOM 816 O O . LYS A 1 100 ? -26.157 2.303 10.264 1.00 97.00 100 LYS A O 1
ATOM 821 N N . SER A 1 101 ? -28.006 2.279 9.000 1.00 97.62 101 SER A N 1
ATOM 822 C CA . SER A 1 101 ? -28.949 2.079 10.109 1.00 97.62 101 SER A CA 1
ATOM 823 C C . SER A 1 101 ? -28.978 0.638 10.632 1.00 97.62 101 SER A C 1
ATOM 825 O O . SER A 1 101 ? -29.569 0.386 11.684 1.00 97.62 101 SER A O 1
ATOM 827 N N . THR A 1 102 ? -28.342 -0.304 9.930 1.00 97.06 102 THR A N 1
ATOM 828 C CA . THR A 1 102 ? -28.268 -1.710 10.334 1.00 97.06 102 THR A CA 1
ATOM 829 C C . THR A 1 102 ? -27.459 -1.849 11.630 1.00 97.06 102 THR A C 1
ATOM 831 O O . THR A 1 102 ? -26.327 -1.359 11.704 1.00 97.06 102 THR A O 1
ATOM 834 N N . PRO A 1 103 ? -27.984 -2.526 12.668 1.00 98.25 103 PRO A N 1
ATOM 835 C CA . PRO A 1 103 ? -27.212 -2.819 13.872 1.00 98.25 103 PRO A CA 1
ATOM 836 C C . PRO A 1 103 ? -25.914 -3.568 13.537 1.00 98.25 103 PRO A C 1
ATOM 838 O O . PRO A 1 103 ? -25.938 -4.533 12.780 1.00 98.25 103 PRO A O 1
ATOM 841 N N . GLY A 1 104 ? -24.785 -3.133 14.099 1.00 97.44 104 GLY A N 1
ATOM 842 C CA . GLY A 1 104 ? -23.476 -3.741 13.824 1.00 97.44 104 GLY A CA 1
ATOM 843 C C . GLY A 1 104 ? -22.783 -3.243 12.546 1.00 97.44 104 GLY A C 1
ATOM 844 O O . GLY A 1 104 ? -21.760 -3.793 12.143 1.00 97.44 104 GLY A O 1
ATOM 845 N N . TRP A 1 105 ? -23.318 -2.214 11.880 1.00 98.19 105 TRP A N 1
ATOM 846 C CA . TRP A 1 105 ? -22.740 -1.681 10.640 1.00 98.19 105 TRP A CA 1
ATOM 847 C C . TRP A 1 105 ? -21.282 -1.220 10.795 1.00 98.19 105 TRP A C 1
ATOM 849 O O . TRP A 1 105 ? -20.469 -1.406 9.890 1.00 98.19 105 TRP A O 1
ATOM 859 N N . ALA A 1 106 ? -20.918 -0.635 11.939 1.00 97.00 106 ALA A N 1
ATOM 860 C CA . ALA A 1 106 ? -19.561 -0.143 12.163 1.00 97.00 106 ALA A CA 1
ATOM 861 C C . ALA A 1 106 ? -18.535 -1.285 12.259 1.00 97.00 106 ALA A C 1
ATOM 863 O O . ALA A 1 106 ? -17.414 -1.148 11.765 1.00 97.00 106 ALA A O 1
ATOM 864 N N . GLU A 1 107 ? -18.926 -2.397 12.874 1.00 97.44 107 GLU A N 1
ATOM 865 C CA . GLU A 1 107 ? -18.165 -3.636 12.973 1.00 97.44 107 GLU A CA 1
ATOM 866 C C . GLU A 1 107 ? -18.054 -4.297 11.597 1.00 97.44 107 GLU A C 1
ATOM 868 O O . GLU A 1 107 ? -16.946 -4.591 11.155 1.00 97.44 107 GLU A O 1
ATOM 873 N N . ALA A 1 108 ? -19.164 -4.388 10.859 1.00 97.88 108 ALA A N 1
ATOM 874 C CA . ALA A 1 108 ? -19.164 -4.892 9.488 1.00 97.88 108 ALA A CA 1
ATOM 875 C C . ALA A 1 108 ? -18.239 -4.070 8.569 1.00 97.88 108 ALA A C 1
ATOM 877 O O . ALA A 1 108 ? -17.514 -4.635 7.755 1.00 97.88 108 ALA A O 1
ATOM 878 N N . CYS A 1 109 ? -18.169 -2.744 8.742 1.00 98.19 109 CYS A N 1
ATOM 879 C CA . CYS A 1 109 ? -17.204 -1.908 8.021 1.00 98.19 109 CYS A CA 1
ATOM 880 C C . CYS A 1 109 ? -15.743 -2.279 8.336 1.00 98.19 109 CYS A C 1
ATOM 882 O O . CYS A 1 109 ? -14.889 -2.193 7.456 1.00 98.19 109 CYS A O 1
ATOM 884 N N . GLN A 1 110 ? -15.427 -2.666 9.577 1.00 98.00 110 GLN A N 1
ATOM 885 C CA . GLN A 1 110 ? -14.084 -3.144 9.936 1.00 98.00 110 GLN A CA 1
ATOM 886 C C . GLN A 1 110 ? -13.797 -4.520 9.327 1.00 98.00 110 GLN A C 1
ATOM 888 O O . GLN A 1 110 ? -12.668 -4.762 8.904 1.00 98.00 110 GLN A O 1
ATOM 893 N N . ASP A 1 111 ? -14.796 -5.397 9.238 1.00 97.62 111 ASP A N 1
ATOM 894 C CA . ASP A 1 111 ? -14.658 -6.701 8.582 1.00 97.62 111 ASP A CA 1
ATOM 895 C C . ASP A 1 111 ? -14.448 -6.551 7.071 1.00 97.62 111 ASP A C 1
ATOM 897 O O . ASP A 1 111 ? -13.564 -7.191 6.504 1.00 97.62 111 ASP A O 1
ATOM 901 N N . CYS A 1 112 ? -15.182 -5.641 6.424 1.00 97.56 112 CYS A N 1
ATOM 902 C CA . CYS A 1 112 ? -14.958 -5.272 5.028 1.00 97.56 112 CYS A CA 1
ATOM 903 C C . CYS A 1 112 ? -13.561 -4.676 4.818 1.00 97.56 112 CYS A C 1
ATOM 905 O O . CYS A 1 112 ? -12.866 -5.084 3.890 1.00 97.56 112 CYS A O 1
ATOM 907 N N . LEU A 1 113 ? -13.119 -3.764 5.696 1.00 97.56 113 LEU A N 1
ATOM 908 C CA . LEU A 1 113 ? -11.757 -3.224 5.653 1.00 97.56 113 LEU A CA 1
ATOM 909 C C . LEU A 1 113 ? -10.722 -4.350 5.744 1.00 97.56 113 LEU A C 1
ATOM 911 O O . LEU A 1 113 ? -9.795 -4.386 4.945 1.00 97.56 113 LEU A O 1
ATOM 915 N N . LYS A 1 114 ? -10.900 -5.297 6.671 1.00 96.62 114 LYS A N 1
ATOM 916 C CA . LYS A 1 114 ? -10.011 -6.453 6.811 1.00 96.62 114 LYS A CA 1
ATOM 917 C C . LYS A 1 114 ? -10.011 -7.341 5.573 1.00 96.62 114 LYS A C 1
ATOM 919 O O . LYS A 1 114 ? -8.952 -7.798 5.165 1.00 96.62 114 LYS A O 1
ATOM 924 N N . ALA A 1 115 ? -11.174 -7.606 4.989 1.00 96.38 115 ALA A N 1
ATOM 925 C CA . ALA A 1 115 ? -11.270 -8.418 3.782 1.00 96.38 115 ALA A CA 1
ATOM 926 C C . ALA A 1 115 ? -10.566 -7.755 2.586 1.00 96.38 115 ALA A C 1
ATOM 928 O O . ALA A 1 115 ? -9.984 -8.455 1.763 1.00 96.38 115 ALA A O 1
ATOM 929 N N . TRP A 1 116 ? -10.604 -6.422 2.511 1.00 93.56 116 TRP A N 1
ATOM 930 C CA . TRP A 1 116 ? -10.025 -5.643 1.419 1.00 93.56 116 TRP A CA 1
ATOM 931 C C . TRP A 1 116 ? -8.521 -5.375 1.590 1.00 93.56 116 TRP A C 1
ATOM 933 O O . TRP A 1 116 ? -7.735 -5.650 0.691 1.00 93.56 116 TRP A O 1
ATOM 943 N N . GLU A 1 117 ? -8.107 -4.894 2.764 1.00 93.69 117 GLU A N 1
ATOM 944 C CA . GLU A 1 117 ? -6.727 -4.475 3.068 1.00 93.69 117 GLU A CA 1
ATOM 945 C C . GLU A 1 117 ? -5.893 -5.557 3.764 1.00 93.69 117 GLU A C 1
ATOM 947 O O . GLU A 1 117 ? -4.703 -5.385 4.023 1.00 93.69 117 GLU A O 1
ATOM 952 N N . GLY A 1 118 ? -6.523 -6.665 4.147 1.00 93.19 118 GLY A N 1
ATOM 953 C CA . GLY A 1 118 ? -5.928 -7.714 4.969 1.00 93.19 118 GLY A CA 1
ATOM 954 C C . GLY A 1 118 ? -5.962 -7.422 6.471 1.00 93.19 118 GLY A C 1
ATOM 955 O O . GLY A 1 118 ? -5.883 -8.373 7.247 1.00 93.19 118 GLY A O 1
ATOM 956 N N . TRP A 1 119 ? -6.115 -6.158 6.894 1.00 91.12 119 TRP A N 1
ATOM 957 C CA . TRP A 1 119 ? -6.136 -5.733 8.303 1.00 91.12 119 TRP A CA 1
ATOM 958 C C . TRP A 1 119 ? -7.322 -4.827 8.621 1.00 91.12 119 TRP A C 1
ATOM 960 O O . TRP A 1 119 ? -7.652 -3.926 7.855 1.00 91.12 119 TRP A O 1
ATOM 970 N N . ASN A 1 120 ? -7.887 -4.984 9.818 1.00 93.00 120 ASN A N 1
ATOM 971 C CA . ASN A 1 120 ? -8.693 -3.931 10.436 1.00 93.00 120 ASN A CA 1
ATOM 972 C C . ASN A 1 120 ? -7.859 -3.074 11.404 1.00 93.00 120 ASN A C 1
ATOM 974 O O . ASN A 1 120 ? -6.680 -3.332 11.666 1.00 93.00 120 ASN A O 1
ATOM 978 N N . TYR A 1 121 ? -8.481 -2.042 11.978 1.00 95.31 121 TYR A N 1
ATOM 979 C CA . TYR A 1 121 ? -7.791 -1.178 12.938 1.00 95.31 121 TYR A CA 1
ATOM 980 C C . TYR A 1 121 ? -7.295 -1.936 14.170 1.00 95.31 121 TYR A C 1
ATOM 982 O O . TYR A 1 121 ? -6.198 -1.658 14.649 1.00 95.31 121 TYR A O 1
ATOM 990 N N . ALA A 1 122 ? -8.087 -2.872 14.697 1.00 88.69 122 ALA A N 1
ATOM 991 C CA . ALA A 1 122 ? -7.732 -3.601 15.909 1.00 88.69 122 ALA A CA 1
ATOM 992 C C . ALA A 1 122 ? -6.458 -4.434 15.702 1.00 88.69 122 ALA A C 1
ATOM 994 O O . ALA A 1 122 ? -5.554 -4.391 16.535 1.00 88.69 122 ALA A O 1
ATOM 995 N N . GLU A 1 123 ? -6.350 -5.126 14.568 1.00 89.25 123 GLU A N 1
ATOM 996 C CA . GLU A 1 123 ? -5.169 -5.907 14.190 1.00 89.25 123 GLU A CA 1
ATOM 997 C C . GLU A 1 123 ? -3.950 -5.017 13.944 1.00 89.25 123 GLU A C 1
ATOM 999 O O . GLU A 1 123 ? -2.859 -5.325 14.431 1.00 89.25 123 GLU A O 1
ATOM 1004 N N . PHE A 1 124 ? -4.132 -3.870 13.283 1.00 93.06 124 PHE A N 1
ATOM 1005 C CA . PHE A 1 124 ? -3.054 -2.903 13.099 1.00 93.06 124 PHE A CA 1
ATOM 1006 C C . PHE A 1 124 ? -2.530 -2.374 14.445 1.00 93.06 124 PHE A C 1
ATOM 1008 O O . PHE A 1 124 ? -1.324 -2.395 14.695 1.00 93.06 124 PHE A O 1
ATOM 1015 N N . PHE A 1 125 ? -3.411 -1.971 15.366 1.00 89.81 125 PHE A N 1
ATOM 1016 C CA . PHE A 1 125 ? -2.996 -1.527 16.701 1.00 89.81 125 PHE A CA 1
ATOM 1017 C C . PHE A 1 125 ? -2.384 -2.652 17.537 1.00 89.81 125 PHE A C 1
ATOM 1019 O O . PHE A 1 125 ? -1.451 -2.394 18.300 1.00 89.81 125 PHE A O 1
ATOM 1026 N N . LEU A 1 126 ? -2.856 -3.893 17.390 1.00 85.38 126 LEU A N 1
ATOM 1027 C CA . LEU A 1 126 ? -2.259 -5.049 18.053 1.00 85.38 126 LEU A CA 1
ATOM 1028 C C . LEU A 1 126 ? -0.826 -5.289 17.566 1.00 85.38 126 LEU A C 1
ATOM 1030 O O . LEU A 1 126 ? 0.059 -5.516 18.391 1.00 85.38 126 LEU A O 1
ATOM 1034 N N . LEU A 1 127 ? -0.577 -5.167 16.259 1.00 86.94 127 LEU A N 1
ATOM 1035 C CA . LEU A 1 127 ? 0.767 -5.226 15.689 1.00 86.94 127 LEU A CA 1
ATOM 1036 C C . LEU A 1 127 ? 1.660 -4.124 16.267 1.00 86.94 127 LEU A C 1
ATOM 1038 O O . LEU A 1 127 ? 2.768 -4.410 16.720 1.00 86.94 127 LEU A O 1
ATOM 1042 N N . LEU A 1 128 ? 1.178 -2.877 16.309 1.00 88.81 128 LEU A N 1
ATOM 1043 C CA . LEU A 1 128 ? 1.934 -1.772 16.904 1.00 88.81 128 LEU A CA 1
ATOM 1044 C C . LEU A 1 128 ? 2.247 -2.052 18.371 1.00 88.81 128 LEU A C 1
ATOM 1046 O O . LEU A 1 128 ? 3.408 -1.994 18.768 1.00 88.81 128 LEU A O 1
ATOM 1050 N N . LYS A 1 129 ? 1.244 -2.445 19.161 1.00 81.69 129 LYS A N 1
ATOM 1051 C CA . LYS A 1 129 ? 1.421 -2.821 20.565 1.00 81.69 129 LYS A CA 1
ATOM 1052 C C . LYS A 1 129 ? 2.472 -3.920 20.709 1.00 81.69 129 LYS A C 1
ATOM 1054 O O . LYS A 1 129 ? 3.382 -3.772 21.518 1.00 81.69 129 LYS A O 1
ATOM 1059 N N . TYR A 1 130 ? 2.403 -4.981 19.907 1.00 80.56 130 TYR A N 1
ATOM 1060 C CA . TYR A 1 130 ? 3.390 -6.060 19.919 1.00 80.56 130 TYR A CA 1
ATOM 1061 C C . TYR A 1 130 ? 4.804 -5.556 19.613 1.00 80.56 130 TYR A C 1
ATOM 1063 O O . TYR A 1 130 ? 5.748 -5.931 20.309 1.00 80.56 130 TYR A O 1
ATOM 1071 N N . VAL A 1 131 ? 4.966 -4.688 18.611 1.00 84.75 131 VAL A N 1
ATOM 1072 C CA . VAL A 1 131 ? 6.264 -4.105 18.246 1.00 84.75 131 VAL A CA 1
ATOM 1073 C C . VAL A 1 131 ? 6.817 -3.246 19.380 1.00 84.75 131 VAL A C 1
ATOM 1075 O O . VAL A 1 131 ? 7.993 -3.393 19.718 1.00 84.75 131 VAL A O 1
ATOM 1078 N N . LEU A 1 132 ? 5.989 -2.395 19.993 1.00 81.25 132 LEU A N 1
ATOM 1079 C CA . LEU A 1 132 ? 6.396 -1.559 21.123 1.00 81.25 132 LEU A CA 1
ATOM 1080 C C . LEU A 1 132 ? 6.823 -2.432 22.305 1.00 81.25 132 LEU A C 1
ATOM 1082 O O . LEU A 1 132 ? 7.944 -2.307 22.785 1.00 81.25 132 LEU A O 1
ATOM 1086 N N . LEU A 1 133 ? 5.985 -3.388 22.706 1.00 73.88 133 LEU A N 1
ATOM 1087 C CA . LEU A 1 133 ? 6.276 -4.320 23.794 1.00 73.88 133 LEU A CA 1
ATOM 1088 C C . LEU A 1 133 ? 7.570 -5.108 23.529 1.00 73.88 133 LEU A C 1
ATOM 1090 O O . LEU A 1 133 ? 8.473 -5.136 24.361 1.00 73.88 133 LEU A O 1
ATOM 1094 N N . SER A 1 134 ? 7.710 -5.683 22.336 1.00 75.31 134 SER A N 1
ATOM 1095 C CA . SER A 1 134 ? 8.848 -6.536 21.980 1.00 75.31 134 SER A CA 1
ATOM 1096 C C . SER A 1 134 ? 10.163 -5.771 21.836 1.00 75.31 134 SER A C 1
ATOM 1098 O O . SER A 1 134 ? 11.231 -6.359 22.020 1.00 75.31 134 SER A O 1
ATOM 1100 N N . ARG A 1 135 ? 10.131 -4.490 21.458 1.00 76.00 135 ARG A N 1
ATOM 1101 C CA . ARG A 1 135 ? 11.345 -3.681 21.259 1.00 76.00 135 ARG A CA 1
ATOM 1102 C C . ARG A 1 135 ? 11.725 -2.872 22.492 1.00 76.00 135 ARG A C 1
ATOM 1104 O O . ARG A 1 135 ? 12.916 -2.675 22.718 1.00 76.00 135 ARG A O 1
ATOM 1111 N N . TRP A 1 136 ? 10.747 -2.432 23.281 1.00 68.12 136 TRP A N 1
ATOM 1112 C CA . TRP A 1 136 ? 10.979 -1.547 24.419 1.00 68.12 136 TRP A CA 1
ATOM 1113 C C . TRP A 1 136 ? 10.952 -2.231 25.780 1.00 68.12 136 TRP A C 1
ATOM 1115 O O . TRP A 1 136 ? 11.758 -1.846 26.615 1.00 68.12 136 TRP A O 1
ATOM 1125 N N . MET A 1 137 ? 10.162 -3.285 26.014 1.00 59.19 137 MET A N 1
ATOM 1126 C CA . MET A 1 137 ? 10.205 -3.974 27.322 1.00 59.19 137 MET A CA 1
ATOM 1127 C C . MET A 1 137 ? 11.485 -4.790 27.546 1.00 59.19 137 MET A C 1
ATOM 1129 O O . MET A 1 137 ? 11.708 -5.307 28.634 1.00 59.19 137 MET A O 1
ATOM 1133 N N . ARG A 1 138 ? 12.342 -4.910 26.525 1.00 60.94 138 ARG A N 1
ATOM 1134 C CA . ARG A 1 138 ? 13.705 -5.444 26.665 1.00 60.94 138 ARG A CA 1
ATOM 1135 C C . ARG A 1 138 ? 14.727 -4.394 27.109 1.00 60.94 138 ARG A C 1
ATOM 1137 O O . ARG A 1 138 ? 15.885 -4.740 27.315 1.00 60.94 138 ARG A O 1
ATOM 1144 N N . LEU A 1 139 ? 14.330 -3.129 27.220 1.00 59.88 139 LEU A N 1
ATOM 1145 C CA . LEU A 1 139 ? 15.177 -2.053 27.720 1.00 59.88 139 LEU A CA 1
ATOM 1146 C C . LEU A 1 139 ? 14.878 -1.824 29.203 1.00 59.88 139 LEU A C 1
ATOM 1148 O O . LEU A 1 139 ? 13.731 -1.929 29.634 1.00 59.88 139 LEU A O 1
ATOM 1152 N N . SER A 1 140 ? 15.907 -1.477 29.977 1.00 61.25 140 SER A N 1
ATOM 1153 C CA . SER A 1 140 ? 15.705 -0.890 31.303 1.00 61.25 140 SER A CA 1
ATOM 1154 C C . SER A 1 140 ? 14.897 0.412 31.180 1.00 61.25 140 SER A C 1
ATOM 1156 O O . SER A 1 140 ? 14.871 1.035 30.115 1.00 61.25 140 SER A O 1
ATOM 1158 N N . GLY A 1 141 ? 14.259 0.864 32.266 1.00 60.78 141 GLY A N 1
ATOM 1159 C CA . GLY A 1 141 ? 13.518 2.136 32.266 1.00 60.78 141 GLY A CA 1
ATOM 1160 C C . GLY A 1 141 ? 14.362 3.334 31.797 1.00 60.78 141 GLY A C 1
ATOM 1161 O O . GLY A 1 141 ? 13.849 4.225 31.124 1.00 60.78 141 GLY A O 1
ATOM 1162 N N . GLU A 1 142 ? 15.671 3.320 32.067 1.00 62.19 142 GLU A N 1
ATOM 1163 C CA . GLU A 1 142 ? 16.638 4.302 31.555 1.00 62.19 142 GLU A CA 1
ATOM 1164 C C . GLU A 1 142 ? 16.854 4.175 30.040 1.00 62.19 142 GLU A C 1
ATOM 1166 O O . GLU A 1 142 ? 16.768 5.171 29.323 1.00 62.19 142 GLU A O 1
ATOM 1171 N N . GLY A 1 143 ? 17.033 2.952 29.528 1.00 63.31 143 GLY A N 1
ATOM 1172 C CA . GLY A 1 143 ? 17.202 2.702 28.093 1.00 63.31 143 GLY A CA 1
ATOM 1173 C C . GLY A 1 143 ? 15.954 3.018 27.263 1.00 63.31 143 GLY A C 1
ATOM 1174 O O . GLY A 1 143 ? 16.058 3.319 26.074 1.00 63.31 143 GLY A O 1
ATOM 1175 N N . LEU A 1 144 ? 14.766 2.980 27.874 1.00 62.25 144 LEU A N 1
ATOM 1176 C CA . LEU A 1 144 ? 13.539 3.450 27.237 1.00 62.25 144 LEU A CA 1
ATOM 1177 C C . LEU A 1 144 ? 13.496 4.980 27.143 1.00 62.25 144 LEU A C 1
ATOM 1179 O O . LEU A 1 144 ? 13.201 5.510 26.073 1.00 62.25 144 LEU A O 1
ATOM 1183 N N . ARG A 1 145 ? 13.835 5.685 28.231 1.00 60.38 145 ARG A N 1
ATOM 1184 C CA . ARG A 1 145 ? 13.869 7.158 28.285 1.00 60.38 145 ARG A CA 1
ATOM 1185 C C . ARG A 1 145 ? 14.868 7.767 27.306 1.00 60.38 145 ARG A C 1
ATOM 1187 O O . ARG A 1 145 ? 14.577 8.801 26.720 1.00 60.38 145 ARG A O 1
ATOM 1194 N N . GLU A 1 146 ? 16.006 7.116 27.094 1.00 64.81 146 GLU A N 1
ATOM 1195 C CA . GLU A 1 146 ? 17.017 7.559 26.128 1.00 64.81 146 GLU A CA 1
ATOM 1196 C C . GLU A 1 146 ? 16.544 7.430 24.667 1.00 64.81 146 GLU A C 1
ATOM 1198 O O . GLU A 1 146 ? 16.911 8.239 23.817 1.00 64.81 146 GLU A O 1
ATOM 1203 N N . LYS A 1 147 ? 15.707 6.428 24.362 1.00 63.50 147 LYS A N 1
ATOM 1204 C CA . LYS A 1 147 ? 15.188 6.183 23.003 1.00 63.50 147 LYS A CA 1
ATOM 1205 C C . LYS A 1 147 ? 13.890 6.917 22.683 1.00 63.50 147 LYS A C 1
ATOM 1207 O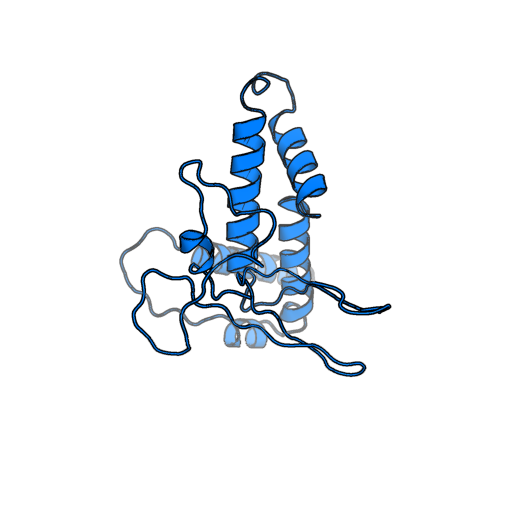 O . LYS A 1 147 ? 13.483 6.923 21.518 1.00 63.50 147 LYS A O 1
ATOM 1212 N N . LEU A 1 148 ? 13.217 7.481 23.683 1.00 60.16 148 LEU A N 1
ATOM 1213 C CA . LEU A 1 148 ? 12.057 8.331 23.451 1.00 60.16 148 LEU A CA 1
ATOM 1214 C C . LEU A 1 148 ? 12.519 9.653 22.811 1.00 60.16 148 LEU A C 1
ATOM 1216 O O . LEU A 1 148 ? 13.537 10.210 23.225 1.00 60.16 148 LEU A O 1
ATOM 1220 N N . PRO A 1 149 ? 11.801 10.174 21.800 1.00 52.88 149 PRO A N 1
ATOM 1221 C CA . PRO A 1 149 ? 12.116 11.479 21.233 1.00 52.88 149 PRO A CA 1
ATOM 1222 C C . PRO A 1 149 ? 12.045 12.552 22.327 1.00 52.88 149 PRO A C 1
ATOM 1224 O O . PRO A 1 149 ? 10.979 12.786 22.886 1.00 52.88 149 PRO A O 1
ATOM 1227 N N . GLN A 1 150 ? 13.155 13.230 22.627 1.00 49.97 150 GLN A N 1
ATOM 1228 C CA . GLN A 1 150 ? 13.135 14.384 23.528 1.00 49.97 150 GLN A CA 1
ATOM 1229 C C . GLN A 1 150 ? 12.452 15.551 22.808 1.00 49.97 150 GLN A C 1
ATOM 1231 O O 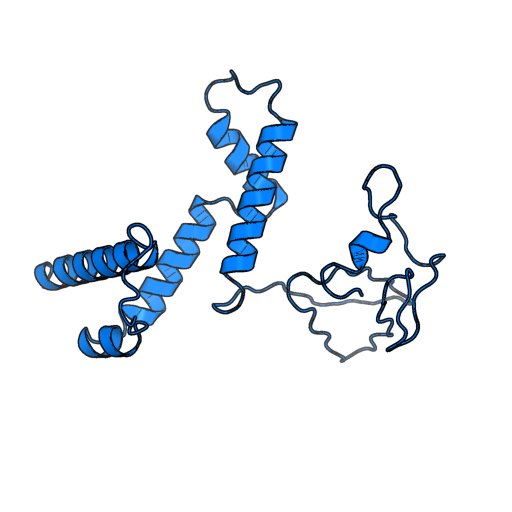. GLN A 1 150 ? 13.048 16.180 21.932 1.00 49.97 150 GLN A O 1
ATOM 1236 N N . THR A 1 151 ? 11.191 15.846 23.121 1.00 48.12 151 THR A N 1
ATOM 1237 C CA . THR A 1 151 ? 10.530 17.005 22.509 1.00 48.12 151 THR A CA 1
ATOM 1238 C C . THR A 1 151 ? 10.910 18.294 23.230 1.00 48.12 151 THR A C 1
ATOM 1240 O O . THR A 1 151 ? 10.582 18.482 24.402 1.00 48.12 151 THR A O 1
ATOM 1243 N N . ALA A 1 152 ? 11.535 19.221 22.500 1.00 41.00 152 ALA A N 1
ATOM 1244 C CA . ALA A 1 152 ? 11.539 20.632 22.861 1.00 41.00 152 ALA A CA 1
ATOM 1245 C C . ALA A 1 152 ? 10.087 21.139 22.862 1.00 41.00 152 ALA A C 1
ATOM 1247 O O . ALA A 1 152 ? 9.370 20.996 21.870 1.00 41.00 152 ALA A O 1
ATOM 1248 N N . LEU A 1 153 ? 9.642 21.704 23.987 1.00 41.34 153 LEU A N 1
ATOM 1249 C CA . LEU A 1 153 ? 8.314 22.293 24.122 1.00 41.34 153 LEU A CA 1
ATOM 1250 C C . LEU A 1 153 ? 8.155 23.470 23.145 1.00 41.34 153 LEU A C 1
ATOM 1252 O O . LEU A 1 153 ? 8.536 24.594 23.460 1.00 41.34 153 LEU A O 1
ATOM 1256 N N . SER A 1 154 ? 7.520 23.258 21.993 1.00 38.00 154 SER A N 1
ATOM 1257 C CA . SER A 1 154 ? 6.847 24.350 21.290 1.00 38.00 154 SER A CA 1
ATOM 1258 C C . SER A 1 154 ? 5.482 24.559 21.946 1.00 38.00 154 SER A C 1
ATOM 1260 O O . SER A 1 154 ? 4.541 23.786 21.751 1.00 38.00 154 SER A O 1
ATOM 1262 N N . SER A 1 155 ? 5.397 25.585 22.787 1.00 41.81 155 SER A N 1
ATOM 1263 C CA . SER A 1 155 ? 4.187 26.033 23.471 1.00 41.81 155 SER A CA 1
ATOM 1264 C C . SER A 1 155 ? 3.158 26.561 22.463 1.00 41.81 155 SER A C 1
ATOM 1266 O O . SER A 1 155 ? 3.176 27.742 22.127 1.00 41.81 155 SER A O 1
ATOM 1268 N N . GLY A 1 156 ? 2.271 25.703 21.953 1.00 43.38 156 GLY A N 1
ATOM 1269 C CA . GLY A 1 156 ? 1.179 26.171 21.094 1.00 43.38 156 GLY A CA 1
ATOM 1270 C C . GLY A 1 156 ? 0.635 25.167 20.083 1.00 43.38 156 GLY A C 1
ATOM 1271 O O . GLY A 1 156 ? 0.689 25.433 18.894 1.00 43.38 156 GLY A O 1
ATOM 1272 N N . ALA A 1 157 ? 0.096 24.036 20.533 1.00 38.06 157 ALA A N 1
ATOM 1273 C CA . ALA A 1 157 ? -0.967 23.285 19.851 1.00 38.06 157 ALA A CA 1
ATOM 1274 C C . ALA A 1 157 ? -1.444 22.185 20.808 1.00 38.06 157 ALA A C 1
ATOM 1276 O O . ALA A 1 157 ? -0.640 21.663 21.578 1.00 38.06 157 ALA A O 1
ATOM 1277 N N . GLY A 1 158 ? -2.749 21.893 20.807 1.00 47.38 158 GLY A N 1
ATOM 1278 C CA . GLY A 1 158 ? -3.423 21.012 21.768 1.00 47.38 158 GLY A CA 1
ATOM 1279 C C . GLY A 1 158 ? -2.691 19.698 22.045 1.00 47.38 158 GLY A C 1
ATOM 1280 O O . GLY A 1 158 ? -2.020 19.179 21.159 1.00 47.38 158 GLY A O 1
ATOM 1281 N N . LEU A 1 159 ? -2.842 19.213 23.288 1.00 43.66 159 LEU A N 1
ATOM 1282 C CA . LEU A 1 159 ? -2.247 18.005 23.875 1.00 43.66 159 LEU A CA 1
ATOM 1283 C C . LEU A 1 159 ? -1.804 17.007 22.792 1.00 43.66 159 LEU A C 1
ATOM 1285 O O . LEU A 1 159 ? -2.599 16.214 22.288 1.00 43.66 159 LEU A O 1
ATOM 1289 N N . THR A 1 160 ? -0.551 17.135 22.355 1.00 43.38 160 THR A N 1
ATOM 1290 C CA . THR A 1 160 ? -0.042 16.440 21.176 1.00 43.38 160 THR A CA 1
ATOM 1291 C C . THR A 1 160 ? -0.189 14.942 21.393 1.00 43.38 160 THR A C 1
ATOM 1293 O O . THR A 1 160 ? 0.076 14.439 22.483 1.00 43.38 160 THR A O 1
ATOM 1296 N N . SER A 1 161 ? -0.597 14.217 20.349 1.00 47.53 161 SER A N 1
ATOM 1297 C CA . SER A 1 161 ? -0.767 12.754 20.349 1.00 47.53 161 SER A CA 1
ATOM 1298 C C . SER A 1 161 ? 0.416 11.998 20.983 1.00 47.53 161 SER A C 1
ATOM 1300 O O . SER A 1 161 ? 0.234 10.893 21.486 1.00 47.53 161 SER A O 1
ATOM 1302 N N . PHE A 1 162 ? 1.609 12.603 20.991 1.00 44.81 162 PHE A N 1
ATOM 1303 C CA . PHE A 1 162 ? 2.817 12.090 21.634 1.00 44.81 162 PHE A CA 1
ATOM 1304 C C . PHE A 1 162 ? 2.843 12.233 23.161 1.00 44.81 162 PHE A C 1
ATOM 1306 O O . PHE A 1 162 ? 3.325 11.321 23.815 1.00 44.81 162 PHE A O 1
ATOM 1313 N N . ARG A 1 163 ? 2.257 13.281 23.755 1.00 48.78 163 ARG A N 1
ATOM 1314 C CA . ARG A 1 163 ? 2.167 13.424 25.220 1.00 48.78 163 ARG A CA 1
ATOM 1315 C C . ARG A 1 163 ? 1.223 12.397 25.841 1.00 48.78 163 ARG A C 1
ATOM 1317 O O . ARG A 1 163 ? 1.442 11.945 26.958 1.00 48.78 163 ARG A O 1
ATOM 1324 N N . ILE A 1 164 ? 0.183 12.004 25.104 1.00 52.12 164 ILE A N 1
ATOM 1325 C CA . ILE A 1 164 ? -0.688 10.884 25.488 1.00 52.12 164 ILE A CA 1
ATOM 1326 C C . ILE A 1 164 ? 0.100 9.571 25.439 1.00 52.12 164 ILE A C 1
ATOM 1328 O O . ILE A 1 164 ? 0.003 8.781 26.370 1.00 52.12 164 ILE A O 1
ATOM 1332 N N . LEU A 1 165 ? 0.913 9.367 24.398 1.00 50.66 165 LEU A N 1
ATOM 1333 C CA . LEU A 1 165 ? 1.814 8.217 24.288 1.00 50.66 165 LEU A CA 1
ATOM 1334 C C . LEU A 1 165 ? 2.848 8.184 25.423 1.00 50.66 165 LEU A C 1
ATOM 1336 O O . LEU A 1 165 ? 3.023 7.132 26.021 1.00 50.66 165 LEU A O 1
ATOM 1340 N N . GLU A 1 166 ? 3.473 9.311 25.772 1.00 53.22 166 GLU A N 1
ATOM 1341 C CA . GLU A 1 166 ? 4.389 9.418 26.918 1.00 53.22 166 GLU A CA 1
ATOM 1342 C C . GLU A 1 166 ? 3.686 9.083 28.236 1.00 53.22 166 GLU A C 1
ATOM 1344 O O . GLU A 1 166 ? 4.150 8.216 28.964 1.00 53.22 166 GLU A O 1
ATOM 1349 N N . LEU A 1 167 ? 2.517 9.676 28.506 1.00 57.72 167 LEU A N 1
ATOM 1350 C CA . LEU A 1 167 ? 1.728 9.377 29.708 1.00 57.72 167 LEU A CA 1
ATOM 1351 C C . LEU A 1 167 ? 1.296 7.906 29.772 1.00 57.72 167 LEU A C 1
ATOM 1353 O O . LEU A 1 167 ? 1.291 7.306 30.846 1.00 57.72 167 LEU A O 1
ATOM 1357 N N . GLN A 1 168 ? 0.930 7.308 28.636 1.00 57.47 168 GLN A N 1
ATOM 1358 C CA . GLN A 1 168 ? 0.567 5.893 28.551 1.00 57.47 168 GLN A CA 1
ATOM 1359 C C . GLN A 1 168 ? 1.780 4.986 28.753 1.00 57.47 168 GLN A C 1
ATOM 1361 O O . GLN A 1 168 ? 1.649 3.959 29.415 1.00 57.47 168 GLN A O 1
ATOM 1366 N N . VAL A 1 169 ? 2.950 5.367 28.236 1.00 58.03 169 VAL A N 1
ATOM 1367 C CA . VAL A 1 1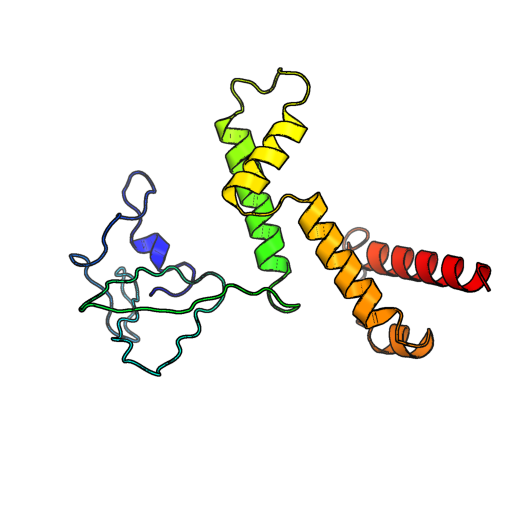69 ? 4.220 4.680 28.496 1.00 58.03 169 VAL A CA 1
ATOM 1368 C C . VAL A 1 169 ? 4.577 4.783 29.976 1.00 58.03 169 VAL A C 1
ATOM 1370 O O . VAL A 1 169 ? 4.843 3.758 30.589 1.00 58.03 169 VAL A O 1
ATOM 1373 N N . ASP A 1 170 ? 4.495 5.964 30.585 1.00 58.31 170 ASP A N 1
ATOM 1374 C CA . ASP A 1 170 ? 4.774 6.161 32.011 1.00 58.31 170 ASP A CA 1
ATOM 1375 C C . ASP A 1 170 ? 3.808 5.372 32.903 1.00 58.31 170 ASP A C 1
ATOM 1377 O O . ASP A 1 170 ? 4.222 4.782 33.904 1.00 58.31 170 ASP A O 1
ATOM 1381 N N . THR A 1 171 ? 2.528 5.307 32.521 1.00 63.56 171 THR A N 1
ATOM 1382 C CA . THR A 1 171 ? 1.516 4.491 33.210 1.00 63.56 171 THR A CA 1
ATOM 1383 C C . THR A 1 171 ? 1.845 3.004 33.080 1.00 63.56 171 THR A C 1
ATOM 1385 O O . THR A 1 171 ? 1.905 2.303 34.086 1.00 63.56 171 THR A O 1
ATOM 1388 N N . LEU A 1 172 ? 2.150 2.533 31.865 1.00 57.75 172 LEU A N 1
ATOM 1389 C CA . LEU A 1 172 ? 2.531 1.145 31.597 1.00 57.75 172 LEU A CA 1
ATOM 1390 C C . LEU A 1 172 ? 3.793 0.742 32.378 1.00 57.75 172 LEU A C 1
ATOM 1392 O O . LEU A 1 172 ? 3.832 -0.330 32.975 1.00 57.75 172 LEU A O 1
ATOM 1396 N N . LEU A 1 173 ? 4.814 1.603 32.406 1.00 58.25 173 LEU A N 1
ATOM 1397 C CA . LEU A 1 173 ? 6.040 1.385 33.176 1.00 58.25 173 LEU A CA 1
ATOM 1398 C C . LEU A 1 173 ? 5.767 1.361 34.681 1.00 58.25 173 LEU A C 1
ATOM 1400 O O . LEU A 1 173 ? 6.317 0.518 35.384 1.00 58.25 173 LEU A O 1
ATOM 1404 N N . SER A 1 174 ? 4.911 2.259 35.173 1.00 59.97 174 SER A N 1
ATOM 1405 C CA . SER A 1 174 ? 4.535 2.317 36.589 1.00 59.97 174 SER A CA 1
ATOM 1406 C C . SER A 1 174 ? 3.763 1.077 37.030 1.00 59.97 174 SER A C 1
ATOM 1408 O O . SER A 1 174 ? 3.976 0.588 38.136 1.00 59.97 174 SER A O 1
ATOM 1410 N N . ASP A 1 175 ? 2.883 0.552 36.182 1.00 59.81 175 ASP A N 1
ATOM 1411 C CA . ASP A 1 175 ? 2.121 -0.660 36.482 1.00 59.81 175 ASP A CA 1
ATOM 1412 C C . ASP A 1 175 ? 2.999 -1.915 36.417 1.00 59.81 175 ASP A C 1
ATOM 1414 O O . ASP A 1 175 ? 2.871 -2.794 37.268 1.00 59.81 175 ASP A O 1
ATOM 1418 N N . LEU A 1 176 ? 3.962 -1.966 35.490 1.00 53.50 176 LEU A N 1
ATOM 1419 C CA . LEU A 1 176 ? 4.982 -3.018 35.457 1.00 53.50 176 LEU A CA 1
ATOM 1420 C C . LEU A 1 176 ? 5.888 -2.978 36.697 1.00 53.50 176 LEU A C 1
ATOM 1422 O O . LEU A 1 176 ? 6.196 -4.027 37.251 1.00 53.50 176 LEU A O 1
ATOM 1426 N N . ALA A 1 177 ? 6.275 -1.789 37.171 1.00 53.16 177 ALA A N 1
ATOM 1427 C CA . ALA A 1 177 ? 7.100 -1.629 38.372 1.00 53.16 177 ALA A CA 1
ATOM 1428 C C . ALA A 1 177 ? 6.375 -2.011 39.677 1.00 53.16 177 ALA A C 1
ATOM 1430 O O . ALA A 1 177 ? 7.032 -2.349 40.653 1.00 53.16 177 ALA A O 1
ATOM 1431 N N . LYS A 1 178 ? 5.036 -1.969 39.703 1.00 56.91 178 LYS A N 1
ATOM 1432 C CA . LYS A 1 178 ? 4.210 -2.424 40.839 1.00 56.91 178 LYS A CA 1
ATOM 1433 C C . LYS A 1 178 ? 3.941 -3.935 40.830 1.00 56.91 178 LYS A C 1
ATOM 1435 O O . LYS A 1 178 ? 3.408 -4.452 41.807 1.00 56.91 178 LYS A O 1
ATOM 1440 N N . GLY A 1 179 ? 4.234 -4.618 39.721 1.00 43.94 179 GLY A N 1
ATOM 1441 C CA . GLY A 1 179 ? 4.008 -6.053 39.528 1.00 43.94 179 GLY A CA 1
ATOM 1442 C C . GLY A 1 179 ? 5.184 -6.957 39.919 1.00 43.94 179 GLY A C 1
ATOM 1443 O O . GLY A 1 179 ? 5.093 -8.162 39.686 1.00 43.94 179 GLY A O 1
ATOM 1444 N N . PHE A 1 180 ? 6.258 -6.391 40.482 1.00 39.38 180 PHE A N 1
ATOM 1445 C CA . PHE A 1 180 ? 7.435 -7.091 41.007 1.00 39.38 180 PHE A CA 1
ATOM 1446 C C . PHE A 1 180 ? 7.628 -6.800 42.496 1.00 39.38 180 PHE A C 1
ATOM 1448 O O . PHE A 1 180 ? 7.445 -5.626 42.890 1.00 39.38 180 PHE A O 1
#